Protein AF-A0A183J5F7-F1 (afdb_monomer)

Organism: NCBI:txid241478

Structure (mmCIF, N/CA/C/O backbone):
data_AF-A0A183J5F7-F1
#
_entry.id   AF-A0A183J5F7-F1
#
loop_
_atom_site.group_PDB
_atom_site.id
_atom_site.type_symbol
_atom_site.label_atom_id
_atom_site.label_alt_id
_atom_site.label_comp_id
_atom_site.label_asym_id
_atom_site.label_entity_id
_atom_site.label_seq_id
_atom_site.pdbx_PDB_ins_code
_atom_site.Cartn_x
_atom_site.Cartn_y
_atom_site.Cartn_z
_atom_site.occupancy
_atom_site.B_iso_or_equiv
_atom_site.auth_seq_id
_atom_site.auth_comp_id
_atom_site.auth_asym_id
_atom_site.auth_atom_id
_atom_site.pdbx_PDB_model_num
ATOM 1 N N . MET A 1 1 ? 5.095 -11.215 -53.837 1.00 51.06 1 MET A N 1
ATOM 2 C CA . MET A 1 1 ? 4.996 -9.741 -53.792 1.00 51.06 1 MET A CA 1
ATOM 3 C C . MET A 1 1 ? 6.179 -9.198 -53.001 1.00 51.06 1 MET A C 1
ATOM 5 O O . MET A 1 1 ? 6.298 -9.537 -51.830 1.00 51.06 1 MET A O 1
ATOM 9 N N . LEU A 1 2 ? 7.085 -8.440 -53.627 1.00 62.38 2 LEU A N 1
ATOM 10 C CA . LEU A 1 2 ? 8.135 -7.708 -52.907 1.00 62.38 2 LEU A CA 1
ATOM 11 C C . LEU A 1 2 ? 7.522 -6.406 -52.371 1.00 62.38 2 LEU A C 1
A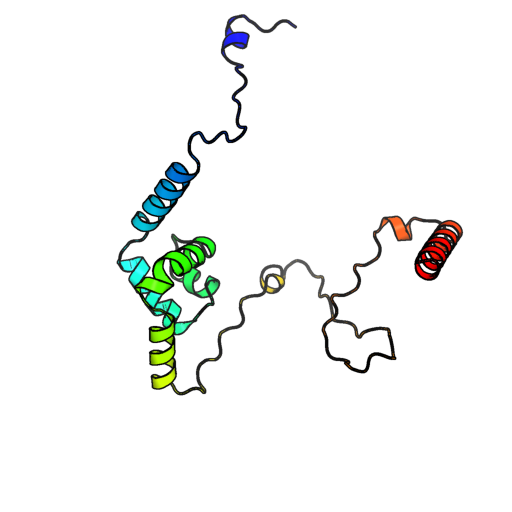TOM 13 O O . LEU A 1 2 ? 6.939 -5.656 -53.145 1.00 62.38 2 LEU A O 1
ATOM 17 N N . LEU A 1 3 ? 7.647 -6.144 -51.068 1.00 65.56 3 LEU A N 1
ATOM 18 C CA . LEU A 1 3 ? 7.227 -4.875 -50.455 1.00 65.56 3 LEU A CA 1
ATOM 19 C C . LEU A 1 3 ? 7.976 -3.687 -51.096 1.00 65.56 3 LEU A C 1
ATOM 21 O O . LEU A 1 3 ? 9.129 -3.840 -51.502 1.00 65.56 3 LEU A O 1
ATOM 25 N N . ASP A 1 4 ? 7.341 -2.516 -51.177 1.00 78.88 4 ASP A N 1
ATOM 26 C CA . ASP A 1 4 ? 7.950 -1.276 -51.685 1.00 78.88 4 ASP A CA 1
ATOM 27 C C . ASP A 1 4 ? 9.121 -0.800 -50.787 1.00 78.88 4 ASP A C 1
ATOM 29 O O . ASP A 1 4 ? 9.218 -1.164 -49.610 1.00 78.88 4 ASP A O 1
ATOM 33 N N . VAL A 1 5 ? 10.053 -0.005 -51.328 1.00 69.12 5 VAL A N 1
ATOM 34 C CA . VAL A 1 5 ? 11.266 0.464 -50.618 1.00 69.12 5 VAL A CA 1
ATOM 35 C C . VAL A 1 5 ? 10.905 1.262 -49.360 1.00 69.12 5 VAL A C 1
ATOM 37 O O . VAL A 1 5 ? 11.538 1.085 -48.316 1.00 69.12 5 VAL A O 1
ATOM 40 N N . LYS A 1 6 ? 9.837 2.070 -49.410 1.00 69.69 6 LYS A N 1
ATOM 41 C CA . LYS A 1 6 ? 9.319 2.781 -48.230 1.00 69.69 6 LYS A CA 1
ATOM 42 C C . LYS A 1 6 ? 8.724 1.824 -47.201 1.00 69.69 6 LYS A C 1
ATOM 44 O O . LYS A 1 6 ? 9.011 1.959 -46.015 1.00 69.69 6 LYS A O 1
ATOM 49 N N . SER A 1 7 ? 7.976 0.820 -47.653 1.00 65.38 7 SER A N 1
ATOM 50 C CA . SER A 1 7 ? 7.371 -0.208 -46.800 1.00 65.38 7 SER A CA 1
ATOM 51 C C . SER A 1 7 ? 8.413 -1.021 -46.021 1.00 65.38 7 SER A C 1
ATOM 53 O O . SER A 1 7 ? 8.205 -1.354 -44.856 1.00 65.38 7 SER A O 1
ATOM 55 N N . ARG A 1 8 ? 9.573 -1.306 -46.629 1.00 66.69 8 ARG A N 1
ATOM 56 C CA . ARG A 1 8 ? 10.692 -1.976 -45.938 1.00 66.69 8 ARG A CA 1
ATOM 57 C C . ARG A 1 8 ? 11.291 -1.134 -44.812 1.00 66.69 8 ARG A C 1
ATOM 59 O O . ARG A 1 8 ? 11.747 -1.690 -43.821 1.00 66.69 8 ARG A O 1
ATOM 66 N N . SER A 1 9 ? 11.291 0.191 -44.952 1.00 64.88 9 SER A N 1
ATOM 67 C CA . SER A 1 9 ? 11.815 1.090 -43.919 1.00 64.88 9 SER A CA 1
ATOM 68 C C . SER A 1 9 ? 10.828 1.314 -42.767 1.00 64.88 9 SER A C 1
ATOM 70 O O . SER A 1 9 ? 11.261 1.671 -41.670 1.00 64.88 9 SER A O 1
ATOM 72 N N . THR A 1 10 ? 9.525 1.120 -42.996 1.00 69.38 10 THR A N 1
ATOM 73 C CA . THR A 1 10 ? 8.477 1.292 -41.976 1.00 69.38 10 THR A CA 1
ATOM 74 C C . THR A 1 10 ? 8.264 0.041 -41.126 1.00 69.38 10 THR A C 1
ATOM 76 O O . THR A 1 10 ? 8.001 0.160 -39.933 1.00 69.38 10 THR A O 1
ATOM 79 N N . TRP A 1 11 ? 8.423 -1.160 -41.693 1.00 65.81 11 TRP A N 1
ATOM 80 C CA . TRP A 1 11 ? 8.333 -2.419 -40.944 1.00 65.81 11 TRP A CA 1
ATOM 81 C C . TRP A 1 11 ? 9.687 -2.820 -40.349 1.00 65.81 11 TRP A C 1
ATOM 83 O O . TRP A 1 11 ? 10.379 -3.700 -40.857 1.00 65.81 11 TRP A O 1
ATOM 93 N N . LYS A 1 12 ? 10.061 -2.170 -39.243 1.00 75.06 12 LYS A N 1
ATOM 94 C CA . LYS A 1 12 ? 11.193 -2.588 -38.405 1.00 75.06 12 LYS A CA 1
ATOM 95 C C . LYS A 1 12 ? 10.679 -3.456 -37.260 1.00 75.06 12 LYS A C 1
ATOM 97 O O . LYS A 1 12 ? 9.736 -3.070 -36.575 1.00 75.06 12 LYS A O 1
ATOM 102 N N . TYR A 1 13 ? 11.296 -4.619 -37.055 1.00 79.56 13 TYR A N 1
ATOM 103 C CA . TYR A 1 13 ? 11.014 -5.471 -35.901 1.00 79.56 13 TYR A CA 1
ATOM 104 C C . TYR A 1 13 ? 11.381 -4.715 -34.619 1.00 79.56 13 TYR A C 1
ATOM 106 O O . TYR A 1 13 ? 12.558 -4.484 -34.339 1.00 79.56 13 TYR A O 1
ATOM 114 N N . THR A 1 14 ? 10.373 -4.292 -33.861 1.00 77.62 14 THR A N 1
ATOM 115 C CA . THR A 1 14 ? 10.559 -3.748 -32.519 1.00 77.62 14 THR A CA 1
ATOM 116 C C . THR A 1 14 ? 10.642 -4.910 -31.544 1.00 77.62 14 THR A C 1
ATOM 118 O O . THR A 1 14 ? 9.686 -5.659 -31.340 1.00 77.62 14 THR A O 1
ATOM 121 N N . ASN A 1 15 ? 11.828 -5.098 -30.970 1.00 79.25 15 ASN A N 1
ATOM 122 C CA . ASN A 1 15 ? 12.042 -6.149 -29.996 1.00 79.25 15 ASN A CA 1
ATOM 123 C C . ASN A 1 15 ? 11.402 -5.738 -28.663 1.00 79.25 15 ASN A C 1
ATOM 125 O O . ASN A 1 15 ? 11.954 -4.930 -27.923 1.00 79.25 15 ASN A O 1
ATOM 129 N N . ASN A 1 16 ? 10.217 -6.278 -28.382 1.00 83.19 16 ASN A N 1
ATOM 130 C CA . ASN A 1 16 ? 9.460 -6.020 -27.153 1.00 83.19 16 ASN A CA 1
ATOM 131 C C . ASN A 1 16 ? 9.777 -7.057 -26.060 1.00 83.19 16 ASN A C 1
ATOM 133 O O . ASN A 1 16 ? 8.948 -7.345 -25.202 1.00 83.19 16 ASN A O 1
ATOM 137 N N . ASN A 1 17 ? 10.970 -7.649 -26.096 1.00 84.88 17 ASN A N 1
ATOM 138 C CA . ASN A 1 17 ? 11.425 -8.718 -25.205 1.00 84.88 17 ASN A CA 1
ATOM 139 C C . ASN A 1 17 ? 11.686 -8.278 -23.751 1.00 84.88 17 ASN A C 1
ATOM 141 O O . ASN A 1 17 ? 12.188 -9.078 -22.966 1.00 84.88 17 ASN A O 1
ATOM 145 N N . GLY A 1 18 ? 11.345 -7.039 -23.381 1.00 82.75 18 GLY A N 1
ATOM 146 C CA . GLY A 1 18 ? 11.437 -6.559 -22.000 1.00 82.75 18 GLY A CA 1
ATOM 147 C C . GLY A 1 18 ? 12.871 -6.484 -21.475 1.00 82.75 18 GLY A C 1
ATOM 148 O O . GLY A 1 18 ? 13.101 -6.719 -20.292 1.00 82.75 18 GLY A O 1
ATOM 149 N N . PHE A 1 19 ? 13.845 -6.210 -22.349 1.00 85.88 19 PHE A N 1
ATOM 150 C CA . PHE A 1 19 ? 15.239 -6.067 -21.940 1.00 85.88 19 PHE A CA 1
ATOM 151 C C . PHE A 1 19 ? 15.404 -4.846 -21.025 1.00 85.88 19 PHE A C 1
ATOM 153 O O . PHE A 1 19 ? 15.286 -3.707 -21.473 1.00 85.88 19 PHE A O 1
ATOM 160 N N . SER A 1 20 ? 15.697 -5.103 -19.752 1.00 84.88 20 SER A N 1
ATOM 161 C CA . SER A 1 20 ? 16.057 -4.082 -18.770 1.00 84.88 20 SER A CA 1
ATOM 162 C C . SER A 1 20 ? 17.577 -4.025 -18.632 1.00 84.88 20 SER A C 1
ATOM 164 O O . SER A 1 20 ? 18.205 -5.028 -18.291 1.00 84.88 20 SER A O 1
ATOM 166 N N . THR A 1 21 ? 18.163 -2.848 -18.858 1.00 86.50 21 THR A N 1
ATOM 167 C CA . THR A 1 21 ? 19.604 -2.594 -18.694 1.00 86.50 21 THR A CA 1
ATOM 168 C C . THR A 1 21 ? 20.037 -2.642 -17.229 1.00 86.50 21 THR A C 1
ATOM 170 O O . THR A 1 21 ? 21.055 -3.255 -16.922 1.00 86.50 21 THR A O 1
ATOM 173 N N . ASP A 1 22 ? 19.252 -2.040 -16.328 1.00 91.75 22 ASP A N 1
ATOM 174 C CA . ASP A 1 22 ? 19.454 -2.093 -14.876 1.00 91.75 22 ASP A CA 1
ATOM 175 C C . ASP A 1 22 ? 18.115 -2.308 -14.145 1.00 91.75 22 ASP A C 1
ATOM 177 O O . ASP A 1 22 ? 17.392 -1.349 -13.845 1.00 91.75 22 ASP A O 1
ATOM 181 N N . PRO A 1 23 ? 17.785 -3.572 -13.821 1.00 92.25 23 PRO A N 1
ATOM 182 C CA . PRO A 1 23 ? 16.541 -3.907 -13.135 1.00 92.25 23 PRO A CA 1
ATOM 183 C C . PRO A 1 23 ? 16.406 -3.268 -11.746 1.00 92.25 23 PRO A C 1
ATOM 185 O O . PRO A 1 23 ? 15.289 -3.072 -11.263 1.00 92.25 23 PRO A O 1
ATOM 188 N N . LEU A 1 24 ? 17.521 -2.966 -11.067 1.00 93.31 24 LEU A N 1
ATOM 189 C CA . LEU A 1 24 ? 17.484 -2.418 -9.713 1.00 93.31 24 LEU A CA 1
ATOM 190 C C . LEU A 1 24 ? 17.094 -0.941 -9.735 1.00 93.31 24 LEU A C 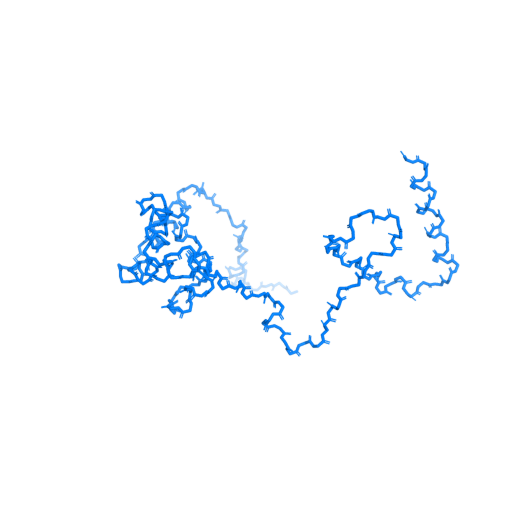1
ATOM 192 O O . LEU A 1 24 ? 16.210 -0.537 -8.976 1.00 93.31 24 LEU A O 1
ATOM 196 N N . ALA A 1 25 ? 17.724 -0.153 -10.608 1.00 93.19 25 ALA A N 1
ATOM 197 C CA . ALA A 1 25 ? 17.397 1.258 -10.777 1.00 93.19 25 ALA A CA 1
ATOM 198 C C . ALA A 1 25 ? 15.952 1.445 -11.263 1.00 93.19 25 ALA A C 1
ATOM 200 O O . ALA A 1 25 ? 15.225 2.278 -10.718 1.00 93.19 25 ALA A O 1
ATOM 201 N N . GLU A 1 26 ? 15.500 0.624 -12.218 1.00 90.69 26 GLU A N 1
ATOM 202 C CA . GLU A 1 26 ? 14.112 0.648 -12.689 1.00 90.69 26 GLU A CA 1
ATOM 203 C C . GLU A 1 26 ? 13.132 0.347 -11.545 1.00 90.69 26 GLU A C 1
ATOM 205 O O . GLU A 1 26 ? 12.176 1.093 -11.316 1.00 90.69 26 GLU A O 1
ATOM 210 N N . HIS A 1 27 ? 13.400 -0.697 -10.753 1.00 91.88 27 HIS A N 1
ATOM 211 C CA . HIS A 1 27 ? 12.557 -1.041 -9.612 1.00 91.88 27 HIS A CA 1
ATOM 212 C C . HIS A 1 27 ? 12.497 0.081 -8.565 1.00 91.88 27 HIS A C 1
ATOM 214 O O . HIS A 1 27 ? 11.419 0.401 -8.059 1.00 91.88 27 HIS A O 1
ATOM 220 N N . GLN A 1 28 ? 13.634 0.701 -8.243 1.00 93.00 28 GLN A N 1
ATOM 221 C CA . GLN A 1 28 ? 13.691 1.818 -7.298 1.00 93.00 28 GLN A CA 1
ATOM 222 C C . GLN A 1 28 ? 12.892 3.023 -7.799 1.00 93.00 28 GLN A C 1
ATOM 224 O O . GLN A 1 28 ? 12.075 3.561 -7.050 1.00 93.00 28 GLN A O 1
ATOM 229 N N . ALA A 1 29 ? 13.043 3.383 -9.076 1.00 91.69 29 ALA A N 1
ATOM 230 C CA . ALA A 1 29 ? 12.288 4.469 -9.691 1.00 91.69 29 ALA A CA 1
ATOM 231 C C . ALA A 1 29 ? 10.772 4.215 -9.637 1.00 91.69 29 ALA A C 1
ATOM 233 O O . ALA A 1 29 ? 10.005 5.114 -9.286 1.00 91.69 29 ALA A O 1
ATOM 234 N N . LEU A 1 30 ? 10.333 2.978 -9.898 1.00 91.06 30 LEU A N 1
ATOM 235 C CA . LEU A 1 30 ? 8.927 2.588 -9.765 1.00 91.06 30 LEU A CA 1
ATOM 236 C C . LEU A 1 30 ? 8.427 2.715 -8.321 1.00 91.06 30 LEU A C 1
ATOM 238 O O . LEU A 1 30 ? 7.320 3.209 -8.093 1.00 91.06 30 LEU A O 1
ATOM 242 N N . LEU A 1 31 ? 9.227 2.303 -7.334 1.00 91.69 31 LEU A N 1
ATOM 243 C CA . LEU A 1 31 ? 8.871 2.447 -5.921 1.00 91.69 31 LEU A CA 1
ATOM 244 C C . LEU A 1 31 ? 8.785 3.912 -5.486 1.00 91.69 31 LEU A C 1
ATOM 246 O O . LEU A 1 31 ? 7.904 4.262 -4.697 1.00 91.69 31 LEU A O 1
ATOM 250 N N . ASP A 1 32 ? 9.676 4.766 -5.972 1.00 90.12 32 ASP A N 1
ATOM 251 C CA . ASP A 1 32 ? 9.690 6.180 -5.611 1.00 90.12 32 ASP A CA 1
ATOM 252 C C . ASP A 1 32 ? 8.549 6.943 -6.281 1.00 90.12 32 ASP A C 1
ATOM 254 O O . ASP A 1 32 ? 7.817 7.665 -5.597 1.00 90.12 32 ASP A O 1
ATOM 258 N N . TYR A 1 33 ? 8.289 6.677 -7.564 1.00 90.94 33 TYR A N 1
ATOM 259 C CA . TYR A 1 33 ? 7.082 7.151 -8.238 1.00 90.94 33 TYR A CA 1
ATOM 260 C C . TYR A 1 33 ? 5.820 6.705 -7.491 1.00 90.94 33 TYR A C 1
ATOM 262 O O . TYR A 1 33 ? 4.928 7.515 -7.214 1.00 90.94 33 TYR A O 1
ATOM 270 N N . PHE A 1 34 ? 5.767 5.434 -7.078 1.00 91.25 34 PHE A N 1
ATOM 271 C CA . PHE A 1 34 ? 4.651 4.916 -6.299 1.00 91.25 34 PHE A CA 1
ATOM 272 C C . PHE A 1 34 ? 4.467 5.713 -5.005 1.00 91.25 34 PHE A C 1
ATOM 274 O O . PHE A 1 34 ? 3.358 6.174 -4.753 1.00 91.25 34 PHE A O 1
ATOM 281 N N . LYS A 1 35 ? 5.521 5.955 -4.213 1.00 86.50 35 LYS A N 1
ATOM 282 C CA . LYS A 1 35 ? 5.439 6.744 -2.964 1.00 86.50 35 LYS A CA 1
ATOM 283 C C . LYS A 1 35 ? 4.952 8.180 -3.189 1.00 86.50 35 LYS A C 1
ATOM 285 O O . LYS A 1 35 ? 4.192 8.681 -2.356 1.00 86.50 35 LYS A O 1
ATOM 290 N N . ILE A 1 36 ? 5.380 8.823 -4.277 1.00 88.94 36 ILE A N 1
ATOM 291 C CA . ILE A 1 36 ? 4.972 10.188 -4.653 1.00 88.94 36 ILE A CA 1
ATOM 292 C C . ILE A 1 36 ? 3.490 10.222 -5.039 1.00 88.94 36 ILE A C 1
ATOM 294 O O . ILE A 1 36 ? 2.782 11.159 -4.679 1.00 88.94 36 ILE A O 1
ATOM 298 N N . SER A 1 37 ? 2.992 9.171 -5.696 1.00 92.00 37 SER A N 1
ATOM 299 C CA . SER A 1 37 ? 1.588 9.075 -6.111 1.00 92.00 37 SER A CA 1
ATOM 300 C C . SER A 1 37 ? 0.578 9.054 -4.953 1.00 92.00 37 SER A C 1
ATOM 302 O O . SER A 1 37 ? -0.621 9.169 -5.212 1.00 92.00 37 SER A O 1
ATOM 304 N N . TRP A 1 38 ? 1.027 8.847 -3.707 1.00 92.62 38 TRP A N 1
ATOM 305 C CA . TRP A 1 38 ? 0.180 8.851 -2.513 1.00 92.62 38 TRP A CA 1
ATOM 306 C C . TRP A 1 38 ? 0.176 10.226 -1.855 1.00 92.62 38 TRP A C 1
ATOM 308 O O . TRP A 1 38 ? 1.143 10.629 -1.194 1.00 92.62 38 TRP A O 1
ATOM 318 N N . THR A 1 39 ? -0.957 10.908 -1.967 1.00 94.12 39 THR A N 1
ATOM 319 C CA . THR A 1 39 ? -1.187 12.193 -1.302 1.00 94.12 39 THR A CA 1
ATOM 320 C C . THR A 1 39 ? -1.294 12.017 0.220 1.00 94.12 39 THR A C 1
ATOM 322 O O . THR A 1 39 ? -1.675 10.945 0.701 1.00 94.12 39 THR A O 1
ATOM 325 N N . PRO A 1 40 ? -0.966 13.045 1.026 1.00 92.31 40 PRO A N 1
ATOM 326 C CA . PRO A 1 40 ? -1.101 12.964 2.482 1.00 92.31 40 PRO A CA 1
ATOM 327 C C . PRO A 1 40 ? -2.543 12.681 2.932 1.00 92.31 40 PRO A C 1
ATOM 329 O O . PRO A 1 40 ? -2.737 11.980 3.924 1.00 92.31 40 PRO A O 1
ATOM 332 N N . GLU A 1 41 ? -3.545 13.150 2.183 1.00 93.69 41 GLU A N 1
ATOM 333 C CA . GLU A 1 41 ? -4.951 12.877 2.494 1.00 93.69 41 GLU A CA 1
ATOM 334 C C . GLU A 1 41 ? -5.322 11.407 2.251 1.00 93.69 41 GLU A C 1
ATOM 336 O O . GLU A 1 41 ? -5.902 10.769 3.127 1.00 93.69 41 GLU A O 1
ATOM 341 N N . GLU A 1 42 ? -4.901 10.814 1.127 1.00 93.88 42 GLU A N 1
ATOM 342 C CA . GLU A 1 42 ? -5.097 9.378 0.870 1.00 93.88 42 GLU A CA 1
ATOM 343 C C . GLU A 1 42 ? -4.415 8.512 1.937 1.00 93.88 42 GLU A C 1
ATOM 345 O O . GLU A 1 42 ? -4.988 7.519 2.386 1.00 93.88 42 GLU A O 1
ATOM 350 N N . LYS A 1 43 ? -3.217 8.904 2.396 1.00 93.19 43 LYS A N 1
ATOM 351 C CA . LYS A 1 43 ? -2.508 8.219 3.492 1.00 93.19 43 LYS A CA 1
ATOM 352 C C . LYS A 1 43 ? -3.302 8.282 4.800 1.00 93.19 43 LYS A C 1
ATOM 354 O O . LYS A 1 43 ? -3.396 7.282 5.512 1.00 93.19 43 LYS A O 1
ATOM 359 N N . ARG A 1 44 ? -3.909 9.433 5.107 1.00 93.06 44 ARG A N 1
ATOM 360 C CA . ARG A 1 44 ? -4.748 9.622 6.299 1.00 93.06 44 ARG A CA 1
ATOM 361 C C . ARG A 1 44 ? -5.990 8.732 6.250 1.00 93.06 44 ARG A C 1
ATOM 363 O O . ARG A 1 44 ? -6.237 7.990 7.203 1.00 93.06 44 ARG A O 1
ATOM 370 N N . ILE A 1 45 ? -6.707 8.747 5.124 1.00 94.25 45 ILE A N 1
ATOM 371 C CA . ILE A 1 45 ? -7.885 7.900 4.881 1.00 94.25 45 ILE A CA 1
ATOM 372 C C . ILE A 1 45 ? -7.504 6.420 4.990 1.00 94.25 45 ILE A C 1
ATOM 374 O O . ILE A 1 45 ? -8.187 5.652 5.669 1.00 94.25 45 ILE A O 1
ATOM 378 N N . PHE A 1 46 ? -6.385 6.018 4.382 1.00 94.88 46 PHE A N 1
ATOM 379 C CA . PHE A 1 46 ? -5.892 4.646 4.451 1.00 94.88 46 PHE A CA 1
ATOM 380 C C . PHE A 1 46 ? -5.667 4.198 5.898 1.00 94.88 46 PHE A C 1
ATOM 382 O O . PHE A 1 46 ? -6.190 3.162 6.308 1.00 94.88 46 PHE A O 1
ATOM 389 N N . THR A 1 47 ? -4.937 4.981 6.695 1.00 92.62 47 THR A N 1
ATOM 390 C CA . THR A 1 47 ? -4.623 4.628 8.086 1.00 92.62 47 THR A CA 1
ATOM 391 C C . THR A 1 47 ? -5.875 4.575 8.959 1.00 92.62 47 THR A C 1
ATOM 393 O O . THR A 1 47 ? -6.023 3.652 9.765 1.00 92.62 47 THR A O 1
ATOM 396 N N . GLU A 1 48 ? -6.818 5.500 8.774 1.00 92.06 48 GLU A N 1
ATOM 397 C CA . GLU A 1 48 ? -8.091 5.494 9.497 1.00 92.06 48 GLU A CA 1
ATOM 398 C C . GLU A 1 48 ? -8.925 4.243 9.172 1.00 92.06 48 GLU A C 1
ATOM 400 O O . GLU A 1 48 ? -9.346 3.510 10.076 1.00 92.06 48 GLU A O 1
ATOM 405 N N . ARG A 1 49 ? -9.120 3.951 7.881 1.00 92.38 49 ARG A N 1
ATOM 406 C CA . ARG A 1 49 ? -9.896 2.788 7.424 1.00 92.38 49 ARG A CA 1
ATOM 407 C C . ARG A 1 49 ? -9.205 1.471 7.762 1.00 92.38 49 ARG A C 1
ATOM 409 O O . ARG A 1 49 ? -9.881 0.510 8.127 1.00 92.38 49 ARG A O 1
ATOM 416 N N . PHE A 1 50 ? -7.875 1.430 7.748 1.00 92.06 50 PHE A N 1
ATOM 417 C CA . PHE A 1 50 ? -7.100 0.270 8.184 1.00 92.06 50 PHE A CA 1
ATOM 418 C C . PHE A 1 50 ? -7.321 -0.044 9.670 1.00 92.06 50 PHE A C 1
ATOM 420 O O . PHE A 1 50 ? -7.457 -1.207 10.044 1.00 92.06 50 PHE A O 1
ATOM 427 N N . ILE A 1 51 ? -7.409 0.968 10.539 1.00 89.75 51 ILE A N 1
ATOM 428 C CA . ILE A 1 51 ? -7.703 0.756 11.966 1.00 89.75 51 ILE A CA 1
ATOM 429 C C . ILE A 1 51 ? -9.122 0.192 12.167 1.00 89.75 51 ILE A C 1
ATOM 431 O O . ILE A 1 51 ? -9.350 -0.576 13.105 1.00 89.75 51 ILE A O 1
ATOM 435 N N . GLN A 1 52 ? -10.068 0.551 11.295 1.00 87.25 52 GLN A N 1
ATOM 436 C CA . GLN A 1 52 ? -11.458 0.087 11.358 1.00 87.25 52 GLN A CA 1
ATOM 437 C C . GLN A 1 52 ? -11.626 -1.345 10.823 1.00 87.25 52 GLN A C 1
ATOM 439 O O . GLN A 1 52 ? -12.209 -2.186 11.506 1.00 87.25 52 GLN A O 1
ATOM 444 N N . HIS A 1 53 ? -11.108 -1.629 9.625 1.00 85.94 53 HIS A N 1
ATOM 445 C CA . HIS A 1 53 ? -11.336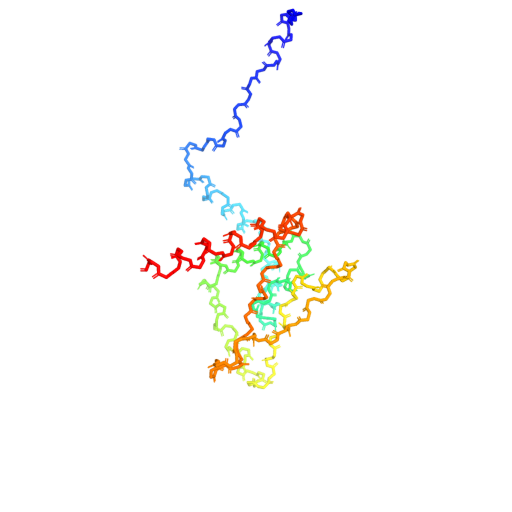 -2.891 8.907 1.00 85.94 53 HIS A CA 1
ATOM 446 C C . HIS A 1 53 ? -10.181 -3.899 9.024 1.00 85.94 53 HIS A C 1
ATOM 448 O O . HIS A 1 53 ? -10.327 -5.060 8.637 1.00 85.94 53 HIS A O 1
ATOM 454 N N . GLY A 1 54 ? -9.026 -3.483 9.543 1.00 87.25 54 GLY A N 1
ATOM 455 C CA . GLY A 1 54 ? -7.828 -4.309 9.626 1.00 87.25 54 GLY A CA 1
ATOM 456 C C . GLY A 1 54 ? -7.246 -4.629 8.247 1.00 87.25 54 GLY A C 1
ATOM 457 O O . GLY A 1 54 ? -7.085 -3.760 7.398 1.00 87.25 54 GLY A O 1
ATOM 458 N N . LYS A 1 55 ? -6.924 -5.907 8.015 1.00 88.31 55 LYS A N 1
ATOM 459 C CA . LYS A 1 55 ? -6.274 -6.388 6.778 1.00 88.31 55 LYS A CA 1
ATOM 460 C C . LYS A 1 55 ? -7.231 -6.581 5.592 1.00 88.31 55 LYS A C 1
ATOM 462 O O . LYS A 1 55 ? -6.851 -7.186 4.593 1.00 88.31 55 LYS A O 1
ATOM 467 N N . ASN A 1 56 ? -8.466 -6.102 5.689 1.00 90.00 56 ASN A N 1
ATOM 468 C CA . ASN A 1 56 ? -9.429 -6.177 4.597 1.00 90.00 56 ASN A CA 1
ATOM 469 C C . ASN A 1 56 ? -9.170 -5.058 3.583 1.00 90.00 56 ASN A C 1
ATOM 471 O O . ASN A 1 56 ? -9.881 -4.057 3.548 1.00 90.00 56 ASN A O 1
ATOM 475 N N . PHE A 1 57 ? -8.143 -5.235 2.750 1.00 91.31 57 PHE A N 1
ATOM 476 C CA . PHE A 1 57 ? -7.726 -4.231 1.764 1.00 91.31 57 PHE A CA 1
ATOM 477 C C . PHE A 1 57 ? -8.796 -3.938 0.707 1.00 91.31 57 PHE A C 1
ATOM 479 O O . PHE A 1 57 ? -8.852 -2.818 0.216 1.00 91.31 57 PHE A O 1
ATOM 486 N N . ALA A 1 58 ? -9.675 -4.899 0.403 1.00 90.38 58 ALA A N 1
ATOM 487 C CA . ALA A 1 58 ? -10.810 -4.676 -0.493 1.00 90.38 58 ALA A CA 1
ATOM 488 C C . ALA A 1 58 ? -11.764 -3.604 0.063 1.00 90.38 58 ALA A C 1
ATOM 490 O O . ALA A 1 58 ? -12.121 -2.674 -0.648 1.00 90.38 58 ALA A O 1
ATOM 491 N N . ALA A 1 59 ? -12.098 -3.677 1.357 1.00 89.50 59 ALA A N 1
ATOM 492 C CA . ALA A 1 59 ? -12.950 -2.684 2.011 1.00 89.50 59 ALA A CA 1
ATOM 493 C C . ALA A 1 59 ? -12.259 -1.316 2.113 1.00 89.50 59 ALA A C 1
ATOM 495 O O . ALA A 1 59 ? -12.900 -0.290 1.933 1.00 89.50 59 ALA A O 1
ATOM 496 N N . VAL A 1 60 ? -10.945 -1.290 2.364 1.00 91.88 60 VAL A N 1
ATOM 497 C CA . VAL A 1 60 ? -10.172 -0.036 2.404 1.00 91.88 60 VAL A CA 1
ATOM 498 C C . VAL A 1 60 ? -10.123 0.631 1.024 1.00 91.88 60 VAL A C 1
ATOM 500 O O . VAL A 1 60 ? -10.310 1.842 0.937 1.00 91.88 60 VAL A O 1
ATOM 503 N N . ALA A 1 61 ? -9.947 -0.147 -0.047 1.00 92.88 61 ALA A N 1
ATOM 504 C CA . ALA A 1 61 ? -9.905 0.359 -1.419 1.00 92.88 61 ALA A CA 1
ATOM 505 C C . ALA A 1 61 ? -11.225 1.018 -1.858 1.00 92.88 61 ALA A C 1
ATOM 507 O O . ALA A 1 61 ? -11.195 1.970 -2.628 1.00 92.88 61 ALA A O 1
ATOM 508 N N . MET A 1 62 ? -12.375 0.599 -1.314 1.00 91.38 62 MET A N 1
ATOM 509 C CA . MET A 1 62 ? -13.668 1.241 -1.607 1.00 91.38 62 MET A CA 1
ATOM 510 C C . MET A 1 62 ? -13.712 2.727 -1.217 1.00 91.38 62 MET A C 1
ATOM 512 O O . MET A 1 62 ? -14.480 3.488 -1.796 1.00 91.38 62 MET A O 1
ATOM 516 N N . TYR A 1 63 ? -12.891 3.152 -0.252 1.00 91.25 63 TYR A N 1
ATOM 517 C CA . TYR A 1 63 ? -12.798 4.551 0.177 1.00 91.25 63 TYR A CA 1
ATOM 518 C C . TYR A 1 63 ? -11.762 5.362 -0.619 1.00 91.25 63 TYR A C 1
ATOM 520 O O . TYR A 1 63 ? -11.643 6.567 -0.410 1.00 91.25 63 TYR A O 1
ATOM 528 N N . LEU A 1 64 ? -10.999 4.717 -1.505 1.00 92.75 64 LEU A N 1
ATOM 529 C CA . LEU A 1 64 ? -9.907 5.307 -2.277 1.00 92.75 64 LEU A CA 1
ATOM 530 C C . LEU A 1 64 ? -10.181 5.099 -3.777 1.00 92.75 64 LEU A C 1
ATOM 532 O O . LEU A 1 64 ? -9.662 4.159 -4.370 1.00 92.75 64 LEU A O 1
ATOM 536 N N . PRO A 1 65 ? -10.956 5.980 -4.436 1.00 88.25 65 PRO A N 1
ATOM 537 C CA . PRO A 1 65 ? -11.420 5.749 -5.808 1.00 88.25 65 PRO A CA 1
ATOM 538 C C . PRO A 1 65 ? -10.293 5.710 -6.851 1.00 88.25 65 PRO A C 1
ATOM 540 O O . PRO A 1 65 ? -10.460 5.141 -7.924 1.00 88.25 65 PRO A O 1
ATOM 543 N N . ARG A 1 66 ? -9.135 6.312 -6.550 1.00 90.62 66 ARG A N 1
ATOM 544 C CA . ARG A 1 66 ? -7.968 6.350 -7.447 1.00 90.62 66 ARG A CA 1
ATOM 545 C C . ARG A 1 66 ? -6.973 5.212 -7.216 1.00 90.62 66 ARG A C 1
ATOM 547 O O . ARG A 1 66 ? -5.991 5.136 -7.951 1.00 90.62 66 ARG A O 1
ATOM 554 N N . LYS A 1 67 ? -7.169 4.380 -6.187 1.00 91.56 67 LYS A N 1
ATOM 555 C CA . LYS A 1 67 ? -6.223 3.328 -5.794 1.00 91.56 67 LYS A CA 1
ATOM 556 C C . LYS A 1 67 ? -6.910 1.973 -5.805 1.00 91.56 67 LYS A C 1
ATOM 558 O O . LYS A 1 67 ? -8.001 1.795 -5.274 1.00 91.56 67 LYS A O 1
ATOM 563 N N . THR A 1 68 ? -6.239 0.992 -6.382 1.00 93.81 68 THR A N 1
ATOM 564 C CA . THR A 1 68 ? -6.737 -0.380 -6.429 1.00 93.81 68 THR A CA 1
ATOM 565 C C . THR A 1 68 ? -6.450 -1.120 -5.121 1.00 93.81 68 THR A C 1
ATOM 567 O O . THR A 1 68 ? -5.670 -0.683 -4.266 1.00 93.81 68 THR A O 1
ATOM 570 N N . THR A 1 69 ? -7.050 -2.301 -4.953 1.00 93.31 69 THR A N 1
ATOM 571 C CA . THR A 1 69 ? -6.717 -3.194 -3.833 1.00 93.31 69 THR A CA 1
ATOM 572 C C . THR A 1 69 ? -5.237 -3.589 -3.844 1.00 93.31 69 THR A C 1
ATOM 574 O O . THR A 1 69 ? -4.632 -3.683 -2.776 1.00 93.31 69 THR A O 1
ATOM 577 N N . ALA A 1 70 ? -4.641 -3.775 -5.028 1.00 93.12 70 ALA A N 1
ATOM 578 C CA . ALA A 1 70 ? -3.220 -4.081 -5.173 1.00 93.12 70 ALA A CA 1
ATOM 579 C C . ALA A 1 70 ? -2.345 -2.928 -4.658 1.00 93.12 70 ALA A C 1
ATOM 581 O O . ALA A 1 70 ? -1.437 -3.162 -3.859 1.00 93.12 70 ALA A O 1
ATOM 582 N N . ASP A 1 71 ? -2.695 -1.685 -5.000 1.00 93.25 71 ASP A N 1
ATOM 583 C CA . ASP A 1 71 ? -1.994 -0.495 -4.505 1.00 93.25 71 ASP A CA 1
ATOM 584 C C . ASP A 1 71 ? -2.079 -0.385 -2.980 1.00 93.25 71 ASP A C 1
ATOM 586 O O . ASP A 1 71 ? -1.084 -0.104 -2.315 1.00 93.25 71 ASP A O 1
ATOM 590 N N . CYS A 1 72 ? -3.250 -0.662 -2.397 1.00 93.94 72 CYS A N 1
ATOM 591 C CA . CYS A 1 72 ? -3.440 -0.662 -0.944 1.00 93.94 72 CYS A CA 1
ATOM 592 C C . CYS A 1 72 ? -2.547 -1.699 -0.240 1.00 93.94 72 CYS A C 1
ATOM 594 O O . CYS A 1 72 ? -1.989 -1.429 0.827 1.00 93.94 72 CYS A O 1
ATOM 596 N N . VAL A 1 73 ? -2.396 -2.889 -0.834 1.00 93.88 73 VAL A N 1
ATOM 597 C CA . VAL A 1 73 ? -1.495 -3.932 -0.327 1.00 93.88 73 VAL A CA 1
ATOM 598 C C . VAL A 1 73 ? -0.046 -3.469 -0.433 1.00 93.88 73 VAL A C 1
ATOM 600 O O . VAL A 1 73 ? 0.688 -3.531 0.554 1.00 93.88 73 VAL A O 1
ATOM 603 N N . GLN A 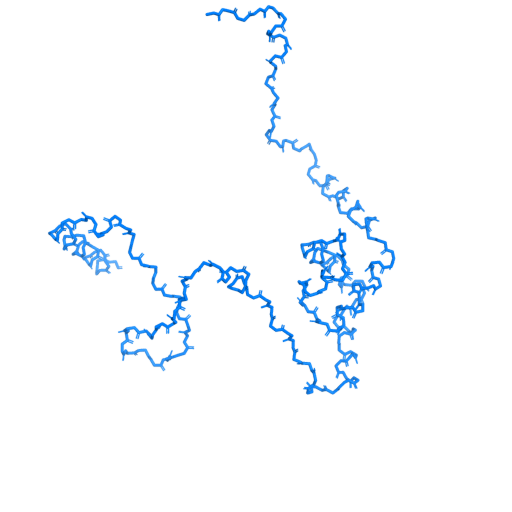1 74 ? 0.369 -2.970 -1.595 1.00 93.44 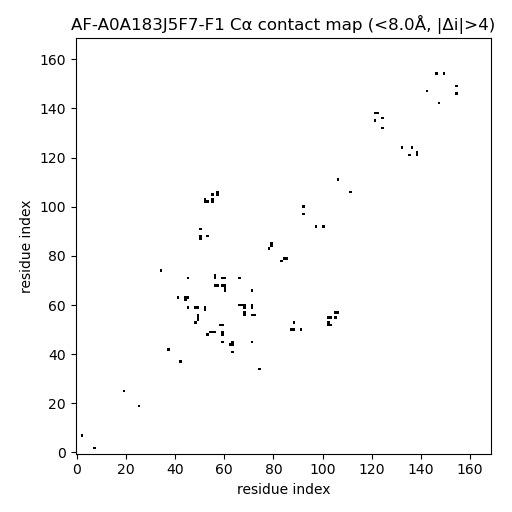74 GLN A N 1
ATOM 604 C CA . GLN A 1 74 ? 1.735 -2.507 -1.816 1.00 93.44 74 GLN A CA 1
ATOM 605 C C . GLN A 1 74 ? 2.106 -1.376 -0.851 1.00 93.44 74 GLN A C 1
ATOM 607 O O . GLN A 1 74 ? 3.129 -1.461 -0.167 1.00 93.44 74 GLN A O 1
ATOM 612 N N . PHE A 1 75 ? 1.229 -0.383 -0.700 1.00 94.12 75 PHE A N 1
ATOM 613 C CA . PHE A 1 75 ? 1.398 0.706 0.256 1.00 94.12 75 PHE A CA 1
ATOM 614 C C . PHE A 1 75 ? 1.570 0.189 1.686 1.00 94.12 75 PHE A C 1
ATOM 616 O O . PHE A 1 75 ? 2.541 0.552 2.350 1.00 94.12 75 PHE A O 1
ATOM 623 N N . TYR A 1 76 ? 0.723 -0.749 2.127 1.00 93.50 76 TYR A N 1
ATOM 624 C CA . TYR A 1 76 ? 0.856 -1.372 3.445 1.00 93.50 76 TYR A CA 1
ATOM 625 C C . TYR A 1 76 ? 2.246 -1.975 3.675 1.00 93.50 76 TYR A C 1
ATOM 627 O O . TYR A 1 76 ? 2.834 -1.776 4.737 1.00 93.50 76 TYR A O 1
ATOM 635 N N . TYR A 1 77 ? 2.800 -2.727 2.721 1.00 92.75 77 TYR A N 1
ATOM 636 C CA . TYR A 1 77 ? 4.108 -3.356 2.927 1.00 92.75 77 TYR A CA 1
ATOM 637 C C . TYR A 1 77 ? 5.256 -2.346 2.973 1.00 92.75 77 TYR A C 1
ATOM 639 O O . TYR A 1 77 ? 6.199 -2.568 3.740 1.00 92.75 77 TYR A O 1
ATOM 647 N N . LEU A 1 78 ? 5.142 -1.236 2.242 1.00 91.81 78 LEU A N 1
ATOM 648 C CA . LEU A 1 78 ? 6.120 -0.151 2.255 1.00 91.81 78 LEU A CA 1
ATOM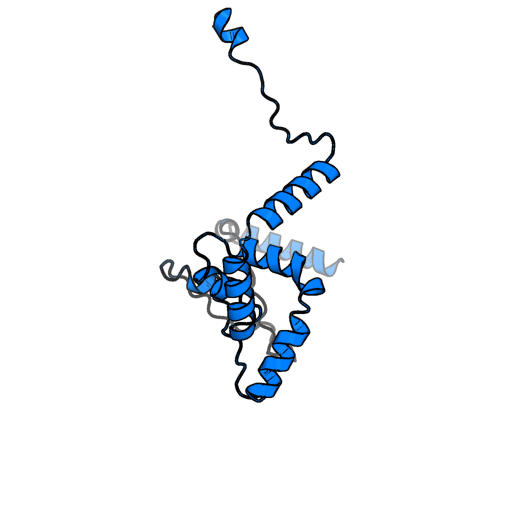 649 C C . LEU A 1 78 ? 6.104 0.628 3.582 1.00 91.81 78 LEU A C 1
ATOM 651 O O . LEU A 1 78 ? 7.166 0.926 4.124 1.00 91.81 78 LEU A O 1
ATOM 655 N N . THR A 1 79 ? 4.928 0.912 4.152 1.00 91.50 79 THR A N 1
ATOM 656 C CA . THR A 1 79 ? 4.788 1.806 5.322 1.00 91.50 79 THR A CA 1
ATOM 657 C C . THR A 1 79 ? 4.546 1.093 6.656 1.00 91.50 79 THR A C 1
ATOM 659 O O . THR A 1 79 ? 4.716 1.689 7.722 1.00 91.50 79 THR A O 1
ATOM 662 N N . LYS A 1 80 ? 4.224 -0.211 6.677 1.00 89.50 80 LYS A N 1
ATOM 663 C CA . LYS A 1 80 ? 3.853 -0.903 7.934 1.00 89.50 80 LYS A CA 1
ATOM 664 C C . LYS A 1 80 ? 4.899 -0.888 9.035 1.00 89.50 80 LYS A C 1
ATOM 666 O O . LYS A 1 80 ? 4.543 -1.052 10.206 1.00 89.50 80 LYS A O 1
ATOM 671 N N . LYS A 1 81 ? 6.176 -0.764 8.666 1.00 89.00 81 LYS A N 1
ATOM 672 C CA . LYS A 1 81 ? 7.289 -0.695 9.617 1.00 89.00 81 LYS A CA 1
ATOM 673 C C . LYS A 1 81 ? 7.480 0.725 10.156 1.00 89.00 81 LYS A C 1
ATOM 675 O O . LYS A 1 81 ? 7.676 0.858 11.361 1.00 89.00 81 LYS A O 1
ATOM 680 N N . SER A 1 82 ? 7.373 1.752 9.308 1.00 88.06 82 SER A N 1
ATOM 681 C CA . SER A 1 82 ? 7.536 3.156 9.707 1.00 88.06 82 SER A CA 1
ATOM 682 C C . SER A 1 82 ? 6.376 3.632 10.585 1.00 88.06 82 SER A C 1
ATOM 684 O O . SER A 1 82 ? 6.607 4.131 11.683 1.00 88.06 82 SER A O 1
ATOM 686 N N . GLU A 1 83 ? 5.130 3.380 10.173 1.00 84.19 83 GLU A N 1
ATOM 687 C CA . GLU A 1 83 ? 3.923 3.804 10.908 1.00 84.19 83 GLU A CA 1
ATOM 688 C C . GLU A 1 83 ? 3.527 2.847 12.047 1.00 84.19 83 GLU A C 1
ATOM 690 O O . GLU A 1 83 ? 2.689 3.166 12.891 1.00 84.19 83 GLU A O 1
ATOM 695 N N . LYS A 1 84 ? 4.151 1.663 12.117 1.00 88.69 84 LYS A N 1
ATOM 696 C CA . LYS A 1 84 ? 3.919 0.642 13.156 1.00 88.69 84 LYS A CA 1
ATOM 697 C C . LYS A 1 84 ? 2.434 0.260 13.291 1.00 88.69 84 LYS A C 1
ATOM 699 O O . LYS A 1 84 ? 1.901 0.192 14.402 1.00 88.69 84 LYS A O 1
ATOM 704 N N . TYR A 1 85 ? 1.770 -0.092 12.184 1.00 86.81 85 TYR A N 1
ATOM 705 C CA . TYR A 1 85 ? 0.330 -0.419 12.145 1.00 86.81 85 TYR A CA 1
ATOM 706 C C . TYR A 1 85 ? -0.138 -1.454 13.182 1.00 86.81 85 TYR A C 1
ATOM 708 O O . TYR A 1 85 ? -1.253 -1.359 13.693 1.00 86.81 85 TYR A O 1
ATOM 716 N N . LYS A 1 86 ? 0.707 -2.429 13.551 1.00 85.19 86 LYS A N 1
ATOM 717 C CA . LYS A 1 86 ? 0.385 -3.400 14.617 1.00 85.19 86 LYS A CA 1
ATOM 718 C C . LYS A 1 86 ? 0.100 -2.714 15.959 1.00 85.19 86 LYS A C 1
ATOM 720 O O . LYS A 1 86 ? -0.788 -3.143 16.693 1.00 85.19 86 LYS A O 1
ATOM 725 N N . ASN A 1 87 ? 0.829 -1.644 16.269 1.00 87.00 87 ASN A N 1
ATOM 726 C CA . ASN A 1 87 ? 0.655 -0.885 17.504 1.00 87.00 87 ASN A CA 1
ATOM 727 C C . ASN A 1 87 ? -0.638 -0.066 17.470 1.00 87.00 87 ASN A C 1
ATOM 729 O O . ASN A 1 87 ? -1.347 -0.021 18.475 1.00 87.00 87 ASN A O 1
ATOM 733 N N . LEU A 1 88 ? -0.967 0.532 16.320 1.00 85.88 88 LEU A N 1
ATOM 734 C CA . LEU A 1 88 ? -2.223 1.261 16.115 1.00 85.88 88 LEU A CA 1
ATOM 735 C C . LEU A 1 88 ? -3.434 0.339 16.294 1.00 85.88 88 LEU A C 1
ATOM 737 O O . LEU A 1 88 ? -4.333 0.646 17.077 1.00 85.88 88 LEU A O 1
ATOM 741 N N . LEU A 1 89 ? -3.398 -0.839 15.670 1.00 85.81 89 LEU A N 1
ATOM 742 C CA . LEU A 1 89 ? -4.463 -1.830 15.793 1.00 85.81 89 LEU A CA 1
ATOM 743 C C . LEU A 1 89 ? -4.616 -2.315 17.249 1.00 85.81 89 LEU A C 1
ATOM 745 O O . LEU A 1 89 ? -5.719 -2.347 17.790 1.00 85.81 89 LEU A O 1
ATOM 749 N N . ARG A 1 90 ? -3.500 -2.596 17.943 1.00 83.56 90 ARG A N 1
ATOM 750 C CA . ARG A 1 90 ? -3.513 -3.003 19.362 1.00 83.56 90 ARG A CA 1
ATOM 751 C C . ARG A 1 90 ? -4.108 -1.927 20.276 1.00 83.56 90 ARG A C 1
ATOM 753 O O . ARG A 1 90 ? -4.848 -2.259 21.202 1.00 83.56 90 ARG A O 1
ATOM 760 N N . ARG A 1 91 ? -3.797 -0.648 20.033 1.00 83.38 91 ARG A N 1
ATOM 761 C CA . ARG A 1 91 ? -4.376 0.486 20.776 1.00 83.38 91 ARG A CA 1
ATOM 762 C C . ARG A 1 91 ? -5.889 0.571 20.568 1.00 83.38 91 ARG A C 1
ATOM 764 O O . ARG A 1 91 ? -6.613 0.762 21.542 1.00 83.38 91 ARG A O 1
ATOM 771 N N . GLN A 1 92 ? -6.368 0.358 19.344 1.00 80.19 92 GLN A N 1
ATOM 772 C CA . GLN A 1 92 ? -7.800 0.364 19.041 1.00 80.19 92 GLN A CA 1
ATOM 773 C C . GLN A 1 92 ? -8.552 -0.791 19.720 1.00 80.19 92 GLN A C 1
ATOM 775 O O . GLN A 1 92 ? -9.602 -0.568 20.323 1.00 80.19 92 GLN A O 1
ATOM 780 N N . HIS A 1 93 ? -8.002 -2.009 19.692 1.00 73.56 93 HIS A N 1
ATOM 781 C CA . HIS A 1 93 ? -8.616 -3.165 20.359 1.00 73.56 93 HIS A CA 1
ATOM 782 C C . HIS A 1 93 ? -8.724 -2.996 21.877 1.00 73.56 93 HIS A C 1
ATOM 784 O O . HIS A 1 93 ? -9.718 -3.415 22.465 1.00 73.56 93 HIS A O 1
ATOM 790 N N . ARG A 1 94 ? -7.735 -2.352 22.516 1.00 73.06 94 ARG A N 1
ATOM 791 C CA . ARG A 1 94 ? -7.804 -2.036 23.953 1.00 73.06 94 ARG A CA 1
ATOM 792 C C . ARG A 1 94 ? -8.939 -1.068 24.278 1.00 73.06 94 ARG A C 1
ATOM 794 O O . ARG A 1 94 ? -9.588 -1.246 25.298 1.00 73.06 94 ARG A O 1
ATOM 801 N N . ARG A 1 95 ? -9.197 -0.081 23.413 1.00 67.81 95 ARG A N 1
ATOM 802 C CA . ARG A 1 95 ? -10.271 0.907 23.613 1.00 67.81 95 ARG A CA 1
ATOM 803 C C . ARG A 1 95 ? -11.667 0.329 23.408 1.00 67.81 95 ARG A C 1
ATOM 805 O O . ARG A 1 95 ? -12.582 0.708 24.122 1.00 67.81 95 ARG A O 1
ATOM 812 N N . ARG A 1 96 ? -11.837 -0.567 22.433 1.00 62.28 96 ARG A N 1
ATOM 813 C CA . ARG A 1 96 ? -13.153 -1.139 22.102 1.00 62.28 96 ARG A CA 1
ATOM 814 C C . ARG A 1 96 ? -13.492 -2.415 22.868 1.00 62.28 96 ARG A C 1
ATOM 816 O O . ARG A 1 96 ? -14.619 -2.870 22.777 1.00 62.28 96 ARG A O 1
ATOM 823 N N . GLY A 1 97 ? -12.556 -2.984 23.627 1.00 58.97 97 GLY A N 1
ATOM 824 C CA . GLY A 1 97 ? -12.735 -4.287 24.259 1.00 58.97 97 GLY A CA 1
ATOM 825 C C . GLY A 1 97 ? -12.684 -5.423 23.229 1.00 58.97 97 GLY A C 1
ATOM 826 O O . GLY A 1 97 ? -13.217 -5.332 22.124 1.00 58.97 97 GLY A O 1
ATOM 827 N N . SER A 1 98 ? -12.034 -6.529 23.596 1.00 57.28 98 SER A N 1
ATOM 828 C CA . SER A 1 98 ? -11.747 -7.683 22.721 1.00 57.28 98 SER A CA 1
ATOM 829 C C . SER A 1 98 ? -12.973 -8.248 21.965 1.00 57.28 98 SER A C 1
ATOM 831 O O . SER A 1 98 ? -12.835 -8.848 20.904 1.00 57.28 98 SER A O 1
ATOM 833 N N . ARG A 1 99 ? -14.194 -8.005 22.465 1.00 57.81 99 ARG A N 1
ATOM 834 C CA . ARG A 1 99 ? -15.456 -8.552 21.936 1.00 57.81 99 ARG A CA 1
ATOM 835 C C . ARG A 1 99 ? -15.978 -7.895 20.647 1.00 57.81 99 ARG A C 1
ATOM 837 O O . ARG A 1 99 ? -16.848 -8.477 20.006 1.00 57.81 99 ARG A O 1
ATOM 844 N N . PHE A 1 100 ? -15.469 -6.724 20.249 1.00 56.34 100 PHE A N 1
ATOM 845 C CA . PHE A 1 100 ? -16.035 -5.950 19.128 1.00 56.34 100 PHE A CA 1
ATOM 846 C C . PHE A 1 100 ? -15.257 -6.041 17.808 1.00 56.34 100 PHE A C 1
ATOM 848 O O . PHE A 1 100 ? -15.729 -5.532 16.793 1.00 56.34 100 PHE A O 1
ATOM 855 N N . TYR A 1 101 ? -14.092 -6.696 17.770 1.00 58.28 101 TYR A N 1
ATOM 856 C CA . TYR A 1 101 ? -13.408 -6.948 16.499 1.00 58.28 101 TYR A CA 1
ATOM 857 C C . TYR A 1 101 ? -13.862 -8.276 15.903 1.00 58.28 101 TYR A C 1
ATOM 859 O O . TYR A 1 101 ? -13.279 -9.328 16.155 1.00 58.28 101 TYR A O 1
ATOM 867 N N . LYS A 1 102 ? -14.909 -8.211 15.083 1.00 60.84 102 LYS A N 1
ATOM 868 C CA . LYS A 1 102 ? -15.205 -9.255 14.107 1.00 60.84 102 LYS A CA 1
ATOM 869 C C . LYS A 1 102 ? -14.643 -8.760 12.774 1.00 60.84 102 LYS A C 1
ATOM 871 O O . LYS A 1 102 ? -15.255 -7.867 12.189 1.00 60.84 102 LYS A O 1
ATOM 876 N N . PRO A 1 103 ? -13.464 -9.232 12.321 1.00 57.88 103 PRO A N 1
ATOM 877 C CA . PRO A 1 103 ? -12.989 -8.872 10.994 1.00 57.88 103 PRO A CA 1
ATOM 878 C C . PRO A 1 103 ? -14.073 -9.284 10.000 1.00 57.88 103 PRO A C 1
ATOM 880 O O . PRO A 1 103 ? -14.516 -10.434 10.018 1.00 57.88 103 PRO A O 1
ATOM 883 N N . LEU A 1 104 ? -14.539 -8.332 9.187 1.00 57.00 104 LEU A N 1
ATOM 884 C CA . LEU A 1 104 ? -15.489 -8.645 8.125 1.00 57.00 104 LEU A CA 1
ATOM 885 C C . LEU A 1 104 ? -14.874 -9.766 7.273 1.00 57.00 104 LEU A C 1
ATOM 887 O O . LEU A 1 104 ? -13.670 -9.705 6.996 1.00 57.00 104 LEU A O 1
ATOM 891 N N . PRO A 1 105 ? -15.636 -10.805 6.901 1.00 62.47 105 PRO A N 1
ATOM 892 C CA . PRO A 1 105 ? -15.137 -11.820 5.991 1.00 62.47 105 PRO A CA 1
ATOM 893 C C . PRO A 1 105 ? -14.619 -11.127 4.732 1.00 62.47 105 PRO A C 1
ATOM 895 O O . PRO A 1 105 ? -15.291 -10.249 4.190 1.00 62.47 105 PRO A O 1
ATOM 898 N N . MET A 1 106 ? -13.413 -11.482 4.289 1.00 57.00 106 MET A N 1
ATOM 899 C CA . MET A 1 106 ? -12.938 -11.042 2.981 1.00 57.00 106 MET A CA 1
ATOM 900 C C . MET A 1 106 ? -13.979 -11.499 1.949 1.00 57.00 106 MET A C 1
ATOM 902 O O . MET A 1 106 ? -14.337 -12.682 1.990 1.00 57.00 106 MET A O 1
ATOM 906 N N . PRO A 1 107 ? -14.493 -10.607 1.080 1.00 61.81 107 PRO A N 1
ATOM 907 C CA . PRO A 1 107 ? -15.431 -11.015 0.046 1.00 61.81 107 PRO A CA 1
ATOM 908 C C . PRO A 1 107 ? -14.766 -12.121 -0.767 1.00 61.81 107 PRO A C 1
ATOM 910 O O . PRO A 1 107 ? -13.654 -11.959 -1.277 1.00 61.81 107 PRO A O 1
ATOM 913 N N . LYS A 1 108 ? -15.398 -13.293 -0.785 1.00 61.31 108 LYS A N 1
ATOM 914 C CA . LYS A 1 108 ? -14.879 -14.435 -1.524 1.00 61.31 108 LYS A CA 1
ATOM 915 C C . LYS A 1 108 ? -15.092 -14.146 -3.001 1.00 61.31 108 LYS A C 1
ATOM 917 O O . LYS A 1 108 ? -16.103 -13.565 -3.377 1.00 61.31 108 LYS A O 1
ATOM 922 N N . LEU A 1 109 ? -14.175 -14.606 -3.848 1.00 52.56 109 LEU A N 1
ATOM 923 C CA . LEU A 1 109 ? -14.350 -14.542 -5.305 1.00 52.56 109 LEU A CA 1
ATOM 924 C C . LEU A 1 109 ? -15.683 -15.197 -5.746 1.00 52.56 109 LEU A C 1
ATOM 926 O O . LEU A 1 109 ? -16.286 -14.789 -6.729 1.00 52.56 109 LEU A O 1
ATOM 930 N N . GLU A 1 110 ? -16.166 -16.152 -4.944 1.00 56.22 110 GLU A N 1
ATOM 931 C CA . GLU A 1 110 ? -17.481 -16.807 -5.005 1.00 56.22 110 GLU A CA 1
ATOM 932 C C . GLU A 1 110 ? -18.667 -15.815 -5.015 1.00 56.22 110 GLU A C 1
ATOM 934 O O . GLU A 1 110 ? -19.679 -16.076 -5.656 1.00 56.22 110 GLU A O 1
ATOM 939 N N . ASP A 1 111 ? -18.557 -14.680 -4.315 1.00 54.62 111 ASP A N 1
ATOM 940 C CA . ASP A 1 111 ? -19.648 -13.713 -4.135 1.00 54.62 111 ASP A CA 1
ATOM 941 C C . ASP A 1 111 ? -19.743 -12.672 -5.262 1.00 54.62 111 ASP A C 1
ATOM 943 O O . ASP A 1 111 ? -20.765 -11.998 -5.372 1.00 54.62 111 ASP A O 1
ATOM 947 N N . ILE A 1 112 ? -18.708 -12.555 -6.103 1.00 55.78 112 ILE A N 1
ATOM 948 C CA . ILE A 1 112 ? -18.638 -11.604 -7.228 1.00 55.78 112 ILE A CA 1
ATOM 949 C C . ILE A 1 112 ? -19.260 -12.212 -8.505 1.00 55.78 112 ILE A C 1
ATOM 951 O O . ILE A 1 112 ? -19.730 -11.482 -9.367 1.00 55.78 112 ILE A O 1
ATOM 955 N N . ASN A 1 113 ? -19.346 -13.547 -8.590 1.00 45.69 113 ASN A N 1
ATOM 956 C CA . ASN A 1 113 ? -19.817 -14.302 -9.763 1.00 45.69 113 ASN A CA 1
ATOM 957 C C . ASN A 1 113 ? -21.194 -14.972 -9.558 1.00 45.69 113 ASN A C 1
ATOM 959 O O . ASN A 1 113 ? -21.437 -16.069 -10.071 1.00 45.69 113 ASN A O 1
ATOM 963 N N . LYS A 1 114 ? -22.109 -14.345 -8.804 1.00 43.91 114 LYS A N 1
ATOM 964 C CA . LYS A 1 114 ? -23.441 -14.920 -8.515 1.00 43.91 114 LYS A CA 1
ATOM 965 C C . LYS A 1 114 ? -24.375 -15.054 -9.728 1.00 43.91 114 LYS A C 1
ATOM 967 O O . LYS A 1 114 ? -25.362 -15.771 -9.615 1.00 43.91 114 LYS A O 1
ATOM 972 N N . ASP A 1 115 ? -24.012 -14.509 -10.888 1.00 47.03 115 ASP A N 1
ATOM 973 C CA . ASP A 1 115 ? -24.786 -14.668 -12.132 1.00 47.03 115 ASP A CA 1
ATOM 974 C C . ASP A 1 115 ? -24.402 -15.913 -12.958 1.00 47.03 115 ASP A C 1
ATOM 976 O O . ASP A 1 115 ? -24.961 -16.159 -14.023 1.00 47.03 115 ASP A O 1
ATOM 980 N N . SER A 1 116 ? -23.480 -16.753 -12.470 1.00 46.84 116 SER A N 1
ATOM 981 C CA . SER A 1 116 ? -23.105 -18.013 -13.132 1.00 46.84 116 SER A CA 1
ATOM 982 C C . SER A 1 116 ? -23.391 -19.209 -12.220 1.00 46.84 116 SER A C 1
ATOM 984 O O . SER A 1 116 ? -22.565 -19.638 -11.418 1.00 46.84 116 SER A O 1
ATOM 986 N N . GLY A 1 117 ? -24.626 -19.708 -12.294 1.00 43.28 117 GLY A N 1
ATOM 987 C CA . GLY A 1 117 ? -25.184 -20.721 -11.398 1.00 43.28 117 GLY A CA 1
ATOM 988 C C . GLY A 1 117 ? -24.490 -22.087 -11.424 1.00 43.28 117 GLY A C 1
ATOM 989 O O . GLY A 1 117 ? -24.971 -23.015 -12.063 1.00 43.28 117 GLY A O 1
ATOM 990 N N . LEU A 1 118 ? -23.430 -22.251 -10.631 1.00 42.50 118 LEU A N 1
ATOM 991 C CA . LEU A 1 118 ? -22.904 -23.552 -10.207 1.00 42.50 118 LEU A CA 1
ATOM 992 C C . LEU A 1 118 ? -22.465 -23.479 -8.737 1.00 42.50 118 LEU A C 1
ATOM 994 O O . LEU A 1 118 ? -21.321 -23.166 -8.408 1.00 42.50 118 LEU A O 1
ATOM 998 N N . ILE A 1 119 ? -23.394 -23.773 -7.827 1.00 44.66 119 ILE A N 1
ATOM 999 C CA . ILE A 1 119 ? -23.112 -23.885 -6.392 1.00 44.66 119 ILE A CA 1
ATOM 1000 C C . ILE A 1 119 ? -22.429 -25.238 -6.146 1.00 44.66 119 ILE A C 1
ATOM 1002 O O . ILE A 1 119 ? -23.084 -26.278 -6.108 1.00 44.66 119 ILE A O 1
ATOM 1006 N N . ALA A 1 120 ? -21.108 -25.235 -5.959 1.00 46.78 120 ALA A N 1
ATOM 1007 C CA . ALA A 1 120 ? -20.369 -26.412 -5.512 1.00 46.78 120 ALA A CA 1
ATOM 1008 C C . ALA A 1 120 ? -20.689 -26.696 -4.033 1.00 46.78 120 ALA A C 1
ATOM 1010 O O . ALA A 1 120 ? -20.092 -26.115 -3.123 1.00 46.78 120 ALA A O 1
ATOM 1011 N N . GLN A 1 121 ? -21.655 -27.577 -3.780 1.00 50.62 121 GLN A N 1
ATOM 1012 C CA . GLN A 1 121 ? -21.923 -28.084 -2.436 1.00 50.62 121 GLN A CA 1
ATOM 1013 C C . GLN A 1 121 ? -20.766 -28.992 -1.997 1.00 50.62 121 GLN A C 1
ATOM 1015 O O . GLN A 1 121 ? -20.346 -29.891 -2.723 1.00 50.62 121 GLN A O 1
ATOM 1020 N N . ALA A 1 122 ? -20.216 -28.736 -0.809 1.00 48.88 122 ALA A N 1
ATOM 1021 C CA . ALA A 1 122 ? -19.143 -29.544 -0.246 1.00 48.88 122 ALA A CA 1
ATOM 1022 C C . ALA A 1 122 ? -19.674 -30.942 0.112 1.00 48.88 122 ALA A C 1
ATOM 1024 O O . ALA A 1 122 ? -20.431 -31.086 1.070 1.00 48.88 122 ALA A O 1
ATOM 1025 N N . THR A 1 123 ? -19.272 -31.960 -0.644 1.00 55.72 123 THR A N 1
ATOM 1026 C CA . THR A 1 123 ? -19.553 -33.365 -0.336 1.00 55.72 123 THR A CA 1
ATOM 1027 C C . THR A 1 123 ? -18.555 -33.929 0.679 1.00 55.72 123 THR A C 1
ATOM 1029 O O . THR A 1 123 ? -17.409 -33.483 0.786 1.00 55.72 123 THR A O 1
ATOM 1032 N N . LEU A 1 124 ? -19.024 -34.894 1.473 1.00 55.81 124 LEU A N 1
ATOM 1033 C CA . LEU A 1 124 ? -18.231 -35.604 2.478 1.00 55.81 124 LEU A CA 1
ATOM 1034 C C . LEU A 1 124 ? -17.170 -36.498 1.815 1.00 55.81 124 LEU A C 1
ATOM 1036 O O . LEU A 1 124 ? -17.334 -36.945 0.681 1.00 55.81 124 LEU A O 1
ATOM 1040 N N . CYS A 1 125 ? -16.077 -36.757 2.538 1.00 53.50 125 CYS A N 1
ATOM 1041 C CA . CYS A 1 125 ? -15.011 -37.650 2.086 1.00 53.50 125 CYS A CA 1
ATOM 1042 C C . CYS A 1 125 ? -15.563 -39.078 1.879 1.00 53.50 125 CYS A C 1
ATOM 1044 O O . CYS A 1 125 ? -16.117 -39.630 2.830 1.00 53.50 125 CYS A O 1
ATOM 1046 N N . PRO A 1 126 ? -15.395 -39.700 0.695 1.00 58.25 126 PRO A N 1
ATOM 1047 C CA . PRO A 1 126 ? -15.912 -41.043 0.408 1.00 58.25 126 PRO A CA 1
ATOM 1048 C C . PRO A 1 126 ? -15.109 -42.173 1.074 1.00 58.25 126 PRO A C 1
ATOM 1050 O O . PRO A 1 126 ? -15.494 -43.335 0.990 1.00 58.25 126 PRO A O 1
ATOM 1053 N N . VAL A 1 127 ? -13.994 -41.861 1.742 1.00 53.72 127 VAL A N 1
ATOM 1054 C CA . VAL A 1 127 ? -13.186 -42.852 2.461 1.00 53.72 127 VAL A CA 1
ATOM 1055 C C . VAL A 1 127 ? -13.681 -42.938 3.905 1.00 53.72 127 VAL A C 1
ATOM 1057 O O . VAL A 1 127 ? -13.328 -42.115 4.751 1.00 53.72 127 VAL A O 1
ATOM 1060 N N . GLY A 1 128 ? -14.506 -43.951 4.180 1.00 53.78 128 GLY A N 1
ATOM 1061 C CA . GLY A 1 128 ? -15.163 -44.195 5.472 1.00 53.78 128 GLY A CA 1
ATOM 1062 C C . GLY A 1 128 ? -14.243 -44.551 6.649 1.00 53.78 128 GLY A C 1
ATOM 1063 O O . GLY A 1 128 ? -14.744 -44.911 7.707 1.00 53.78 128 GLY A O 1
ATOM 1064 N N . SER A 1 129 ? -12.918 -44.461 6.497 1.00 58.75 129 SER A N 1
ATOM 1065 C CA . SER A 1 129 ? -11.935 -44.777 7.546 1.00 58.75 129 SER A CA 1
ATOM 1066 C C . SER A 1 129 ? -11.188 -43.559 8.104 1.00 58.75 129 SER A C 1
ATOM 1068 O O . SER A 1 129 ? -10.341 -43.701 8.984 1.00 58.75 129 SER A O 1
ATOM 1070 N N . CYS A 1 130 ? -11.469 -42.344 7.625 1.00 52.38 130 CYS A N 1
ATOM 1071 C CA . CYS A 1 130 ? -10.755 -41.164 8.106 1.00 52.38 130 CYS A CA 1
ATOM 1072 C C . CYS A 1 130 ? -11.281 -40.711 9.479 1.00 52.38 130 CYS A C 1
ATOM 1074 O O . CYS A 1 130 ? -12.384 -40.176 9.591 1.00 52.38 130 CYS A O 1
ATOM 1076 N N . SER A 1 131 ? -10.454 -40.836 10.521 1.00 54.59 131 SER A N 1
ATOM 1077 C CA . SER A 1 131 ? -10.765 -40.415 11.899 1.00 54.59 131 SER A CA 1
ATOM 1078 C C . SER A 1 131 ? -10.961 -38.901 12.085 1.00 54.59 131 SER A C 1
ATOM 1080 O O . SER A 1 131 ? -11.320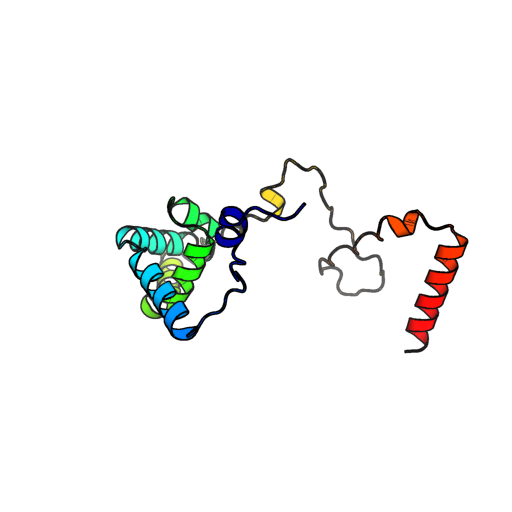 -38.440 13.165 1.00 54.59 131 SER A O 1
ATOM 1082 N N . THR A 1 132 ? -10.719 -38.092 11.050 1.00 55.09 132 THR A N 1
ATOM 1083 C CA . THR A 1 132 ? -10.715 -36.624 11.118 1.00 55.09 132 THR A CA 1
ATOM 1084 C C . THR A 1 132 ? -11.695 -36.028 10.102 1.00 55.09 132 THR A C 1
ATOM 1086 O O . THR A 1 132 ? -11.317 -35.343 9.154 1.00 55.09 132 THR A O 1
ATOM 1089 N N . ALA A 1 133 ? -12.994 -36.253 10.320 1.00 51.22 133 ALA A N 1
ATOM 1090 C CA . ALA A 1 133 ? -14.114 -35.871 9.443 1.00 51.22 133 ALA A CA 1
ATOM 1091 C C . ALA A 1 133 ? -14.326 -34.351 9.199 1.00 51.22 133 ALA A C 1
ATOM 1093 O O . ALA A 1 133 ? -15.401 -33.925 8.781 1.00 51.22 133 ALA A O 1
ATOM 1094 N N . ARG A 1 134 ? -13.333 -33.487 9.452 1.00 51.19 134 ARG A N 1
ATOM 1095 C CA . ARG A 1 134 ? -13.434 -32.030 9.246 1.00 51.19 134 ARG A CA 1
ATOM 1096 C C . ARG A 1 134 ? -12.167 -31.401 8.662 1.00 51.19 134 ARG A C 1
ATOM 1098 O O . ARG A 1 134 ? -11.695 -30.378 9.150 1.00 51.19 134 ARG A O 1
ATOM 1105 N N . ARG A 1 135 ? -11.646 -31.930 7.557 1.00 49.84 135 ARG A N 1
ATOM 1106 C CA . ARG A 1 135 ? -10.973 -31.063 6.576 1.00 49.84 135 ARG A CA 1
ATOM 1107 C C . ARG A 1 135 ? -11.857 -30.993 5.346 1.00 49.84 135 ARG A C 1
ATOM 1109 O O . ARG A 1 135 ? -12.229 -32.024 4.802 1.00 49.84 135 ARG A O 1
ATOM 1116 N N . ARG A 1 136 ? -12.205 -29.775 4.920 1.00 49.50 136 ARG A N 1
ATOM 1117 C CA . ARG A 1 136 ? -12.754 -29.532 3.582 1.00 49.50 136 ARG A CA 1
ATOM 1118 C C . ARG A 1 136 ? -11.680 -29.972 2.590 1.00 49.50 136 ARG A C 1
ATOM 1120 O O . ARG A 1 136 ? -10.770 -29.203 2.289 1.00 49.50 136 ARG A O 1
ATOM 1127 N N . VAL A 1 137 ? -11.727 -31.226 2.165 1.00 51.00 137 VAL A N 1
ATOM 1128 C CA . VAL A 1 137 ? -10.926 -31.682 1.035 1.00 51.00 137 VAL A CA 1
ATOM 1129 C C . VAL A 1 137 ? -11.497 -30.941 -0.167 1.00 51.00 137 VAL A C 1
ATOM 1131 O O . VAL A 1 137 ? -12.718 -30.874 -0.327 1.00 51.00 137 VAL A O 1
ATOM 1134 N N . ARG A 1 138 ? -10.641 -30.287 -0.961 1.00 49.09 138 ARG A N 1
ATOM 1135 C CA . ARG A 1 138 ? -11.107 -29.742 -2.241 1.00 49.09 138 ARG A CA 1
ATOM 1136 C C . ARG A 1 138 ? -11.727 -30.919 -2.997 1.00 49.09 138 ARG A C 1
ATOM 1138 O O . ARG A 1 138 ? -11.055 -31.950 -3.044 1.00 49.09 138 ARG A O 1
ATOM 1145 N N . PRO A 1 139 ? -12.957 -30.802 -3.530 1.00 52.22 139 PRO A N 1
ATOM 1146 C CA . PRO A 1 139 ? -13.550 -31.867 -4.324 1.00 52.22 139 PRO A CA 1
ATOM 1147 C C . PRO A 1 139 ? -12.502 -32.380 -5.304 1.00 52.22 139 PRO A C 1
ATOM 1149 O O . PRO A 1 139 ? -11.767 -31.566 -5.886 1.00 52.22 139 PRO A O 1
ATOM 1152 N N . SER A 1 140 ? -12.386 -33.703 -5.445 1.00 58.53 140 SER A N 1
ATOM 1153 C CA . SER A 1 140 ? -11.618 -34.235 -6.562 1.00 58.53 140 SER A CA 1
ATOM 1154 C C . SER A 1 140 ? -12.136 -33.528 -7.807 1.00 58.53 140 SER A C 1
ATOM 1156 O O . SER A 1 140 ? -13.347 -33.361 -7.989 1.00 58.53 140 SER A O 1
ATOM 1158 N N . ARG A 1 141 ? -11.213 -32.992 -8.610 1.00 63.69 141 ARG A N 1
ATOM 1159 C CA . ARG A 1 141 ? -11.611 -32.411 -9.888 1.00 63.69 141 ARG A CA 1
ATOM 1160 C C . ARG A 1 141 ? -12.403 -33.494 -10.610 1.00 63.69 141 ARG A C 1
ATOM 1162 O O . ARG A 1 141 ? -11.973 -34.650 -10.617 1.00 63.69 141 ARG A O 1
ATOM 1169 N N . THR A 1 142 ? -13.564 -33.137 -11.152 1.00 71.88 142 THR A N 1
ATOM 1170 C CA . THR A 1 142 ? -14.296 -34.059 -12.015 1.00 71.88 142 THR A CA 1
ATOM 1171 C C . THR A 1 142 ? -13.337 -34.541 -13.097 1.00 71.88 142 THR A C 1
ATOM 1173 O O . THR A 1 142 ? -12.478 -33.783 -13.563 1.00 71.88 142 THR A O 1
ATOM 1176 N N . LEU A 1 143 ? -13.425 -35.827 -13.439 1.00 77.62 143 LEU A N 1
ATOM 1177 C CA . LEU A 1 143 ? -12.575 -36.380 -14.484 1.00 77.62 143 LEU A CA 1
ATOM 1178 C C . LEU A 1 143 ? -12.757 -35.549 -15.767 1.00 77.62 143 LEU A C 1
ATOM 1180 O O . LEU A 1 143 ? -13.877 -35.095 -16.033 1.00 77.62 143 LEU A O 1
ATOM 1184 N N . PRO A 1 144 ? -11.680 -35.298 -16.536 1.00 80.88 144 PRO A N 1
ATOM 1185 C CA . PRO A 1 144 ? -11.760 -34.490 -17.748 1.00 80.88 144 PRO A CA 1
ATOM 1186 C C . PRO A 1 144 ? -12.891 -34.971 -18.674 1.00 80.88 144 PRO A C 1
ATOM 1188 O O . PRO A 1 144 ? -13.106 -36.177 -18.754 1.00 80.88 144 PRO A O 1
ATOM 1191 N N . PRO A 1 145 ? -13.564 -34.097 -19.447 1.00 80.19 145 PRO A N 1
ATOM 1192 C CA . PRO A 1 145 ? -14.662 -34.496 -20.342 1.00 80.19 145 PRO A CA 1
ATOM 1193 C C . PRO A 1 145 ? -14.303 -35.641 -21.301 1.00 80.19 145 PRO A C 1
ATOM 1195 O O . PRO A 1 145 ? -15.129 -36.502 -21.588 1.00 80.19 145 PRO A O 1
ATOM 1198 N N . LYS A 1 146 ? -13.034 -35.699 -21.730 1.00 83.38 146 LYS A N 1
ATOM 1199 C CA . LYS A 1 146 ? -12.483 -36.776 -22.567 1.00 83.38 146 LYS A CA 1
ATOM 1200 C C . LYS A 1 146 ? -12.564 -38.162 -21.912 1.00 83.38 146 LYS A C 1
ATOM 1202 O O . LYS A 1 146 ? -12.633 -39.149 -22.630 1.00 83.38 146 LYS A O 1
ATOM 1207 N N . TRP A 1 147 ? -12.588 -38.244 -20.580 1.00 81.19 147 TRP A N 1
ATOM 1208 C CA . TRP A 1 147 ? -12.741 -39.504 -19.850 1.00 81.19 147 TRP A CA 1
ATOM 1209 C C . TRP A 1 147 ? -14.084 -40.175 -20.149 1.00 81.19 147 TRP A C 1
ATOM 1211 O O . TRP A 1 147 ? -14.136 -41.373 -20.399 1.00 81.19 147 TRP A O 1
ATOM 1221 N N . TYR A 1 148 ? -15.166 -39.394 -20.195 1.00 81.75 148 TYR A N 1
ATOM 1222 C CA . TYR A 1 148 ? -16.511 -39.901 -20.482 1.00 81.75 148 TYR A CA 1
ATOM 1223 C C . TYR A 1 148 ? -16.721 -40.256 -21.959 1.00 81.75 148 TYR A C 1
ATOM 1225 O O . TYR 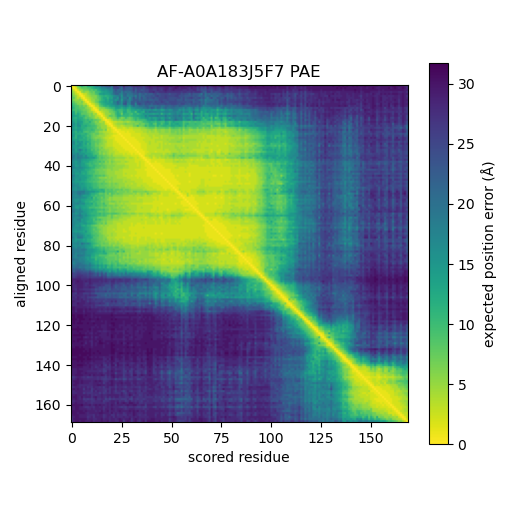A 1 148 ? -17.666 -40.966 -22.284 1.00 81.75 148 TYR A O 1
ATOM 1233 N N . ALA A 1 149 ? -15.837 -39.791 -22.846 1.00 86.56 149 ALA A N 1
ATOM 1234 C CA . ALA A 1 149 ? -15.860 -40.118 -24.269 1.00 86.56 149 ALA A CA 1
ATOM 1235 C C . ALA A 1 149 ? -15.176 -41.462 -24.602 1.00 86.56 149 ALA A C 1
ATOM 1237 O O . ALA A 1 149 ? -15.290 -41.938 -25.728 1.00 86.56 149 ALA A O 1
ATOM 1238 N N . LEU A 1 150 ? -14.455 -42.076 -23.654 1.00 84.06 150 LEU A N 1
ATOM 1239 C CA . LEU A 1 150 ? -13.777 -43.360 -23.856 1.00 84.06 150 LEU A CA 1
ATOM 1240 C C . LEU A 1 150 ? -14.761 -44.537 -23.754 1.00 84.06 150 LEU A C 1
ATOM 1242 O O . LEU A 1 150 ? -15.635 -44.564 -22.879 1.00 84.06 150 LEU A O 1
ATOM 1246 N N . GLN A 1 151 ? -14.564 -45.556 -24.597 1.00 88.69 151 GLN A N 1
ATOM 1247 C CA . GLN A 1 151 ? -15.248 -46.846 -24.459 1.00 88.69 151 GLN A CA 1
ATOM 1248 C C . GLN A 1 151 ? -14.948 -47.491 -23.096 1.00 88.69 151 GLN A C 1
ATOM 1250 O O . GLN A 1 151 ? -13.895 -47.263 -22.499 1.00 88.69 151 GLN A O 1
ATOM 1255 N N . GLU A 1 152 ? -15.890 -48.294 -22.599 1.00 83.56 152 GLU A N 1
ATOM 1256 C CA . GLU A 1 152 ? -15.811 -48.916 -21.270 1.00 83.56 152 GLU A CA 1
ATOM 1257 C C . GLU A 1 152 ? -14.551 -49.782 -21.108 1.00 83.56 152 GLU A C 1
ATOM 1259 O O . GLU A 1 152 ? -13.890 -49.722 -20.074 1.00 83.56 152 GLU A O 1
ATOM 1264 N N . ASP A 1 153 ? -14.152 -50.501 -22.159 1.00 87.56 153 ASP A N 1
ATOM 1265 C CA . ASP A 1 153 ? -12.969 -51.368 -22.140 1.00 87.56 153 ASP A CA 1
ATOM 1266 C C . ASP A 1 153 ? -11.665 -50.566 -22.024 1.00 87.56 153 ASP A C 1
ATOM 1268 O O . ASP A 1 153 ? -10.776 -50.917 -21.251 1.00 87.56 153 ASP A O 1
ATOM 1272 N N . GLN A 1 154 ? -11.587 -49.422 -22.710 1.00 85.06 154 GLN A N 1
ATOM 1273 C CA . GLN A 1 154 ? -10.446 -48.505 -22.629 1.00 85.06 154 GLN A CA 1
ATOM 1274 C C . GLN A 1 154 ? -10.328 -47.890 -21.228 1.00 85.06 154 GLN A C 1
ATOM 1276 O O . GLN A 1 154 ? -9.232 -47.762 -20.685 1.00 85.06 154 GLN A O 1
ATOM 1281 N N . ARG A 1 155 ? -11.466 -47.550 -20.607 1.00 86.19 155 ARG A N 1
ATOM 1282 C CA . ARG A 1 155 ? -11.497 -47.045 -19.226 1.00 86.19 155 ARG A CA 1
ATOM 1283 C C . ARG A 1 155 ? -11.028 -48.102 -18.226 1.00 86.19 155 ARG A C 1
ATOM 1285 O O . ARG A 1 155 ? -10.271 -47.769 -17.317 1.00 86.19 155 ARG A O 1
ATOM 1292 N N . ARG A 1 156 ? -11.432 -49.365 -18.402 1.00 84.19 156 ARG A N 1
ATOM 1293 C CA . ARG A 1 156 ? -11.026 -50.485 -17.535 1.00 84.19 156 ARG A CA 1
ATOM 1294 C C . ARG A 1 156 ? -9.527 -50.762 -17.596 1.00 84.19 156 ARG A C 1
ATOM 1296 O O . ARG A 1 156 ? -8.917 -50.896 -16.539 1.00 84.19 156 ARG A O 1
ATOM 1303 N N . LEU A 1 157 ? -8.945 -50.784 -18.796 1.00 87.00 157 LEU A N 1
ATOM 1304 C CA . LEU A 1 157 ? -7.505 -50.989 -18.987 1.00 87.00 157 LEU A CA 1
ATOM 1305 C C . LEU A 1 157 ? -6.687 -49.884 -18.315 1.00 87.00 157 LEU A C 1
ATOM 1307 O O . LEU A 1 157 ? -5.812 -50.179 -17.508 1.00 87.00 157 LEU A O 1
ATOM 1311 N N . LEU A 1 158 ? -7.051 -48.617 -18.541 1.00 84.31 158 LEU A N 1
ATOM 1312 C CA . LEU A 1 158 ? -6.389 -47.485 -17.886 1.00 84.31 158 LEU A CA 1
ATOM 1313 C C . LEU A 1 158 ? -6.492 -47.580 -16.357 1.00 84.31 158 LEU A C 1
ATOM 1315 O O . LEU A 1 158 ? -5.508 -47.375 -15.652 1.00 84.31 158 LEU A O 1
ATOM 1319 N N . CYS A 1 159 ? -7.665 -47.925 -15.816 1.00 82.44 159 CYS A N 1
ATOM 1320 C CA . CYS A 1 159 ? -7.826 -48.120 -14.374 1.00 82.44 159 CYS A CA 1
ATOM 1321 C C . CYS A 1 159 ? -6.966 -49.269 -13.822 1.00 82.44 159 CYS A C 1
ATOM 1323 O O . CYS A 1 159 ? -6.507 -49.175 -12.683 1.00 82.44 159 CYS A O 1
ATOM 1325 N N . GLN A 1 160 ? -6.753 -50.334 -14.598 1.00 84.81 160 GLN A N 1
ATOM 1326 C CA . GLN A 1 160 ? -5.903 -51.456 -14.215 1.00 84.81 160 GLN A CA 1
ATOM 1327 C C . GLN A 1 160 ? -4.418 -51.064 -14.227 1.00 84.81 160 GLN A C 1
ATOM 1329 O O . GLN A 1 160 ? -3.745 -51.257 -13.217 1.00 84.81 160 GLN A O 1
ATOM 1334 N N . GLU A 1 161 ? -3.940 -50.415 -15.290 1.00 86.81 161 GLU A N 1
ATOM 1335 C CA . GLU A 1 161 ? 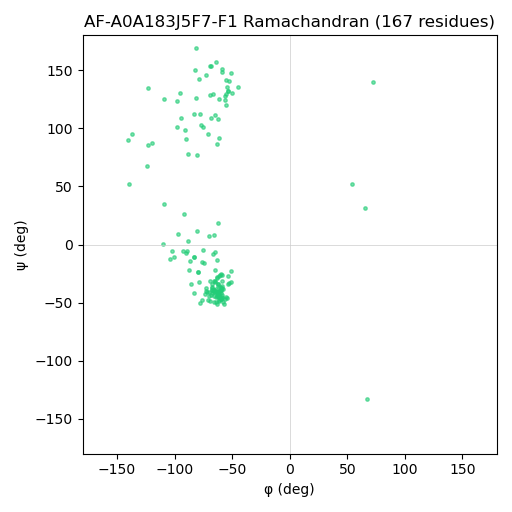-2.559 -49.919 -15.392 1.00 86.81 161 GLU A CA 1
ATOM 1336 C C . GLU A 1 161 ? -2.215 -48.936 -14.266 1.00 86.81 161 GLU A C 1
ATOM 1338 O O . GLU A 1 161 ? -1.186 -49.067 -13.602 1.00 86.81 161 GLU A O 1
ATOM 1343 N N . PHE A 1 162 ? -3.102 -47.974 -13.983 1.00 80.19 162 PHE A N 1
ATOM 1344 C CA . PHE A 1 162 ? -2.896 -47.036 -12.877 1.00 80.19 162 PHE A CA 1
ATOM 1345 C C . PHE A 1 162 ? -2.850 -47.745 -11.517 1.00 80.19 162 PHE A C 1
ATOM 1347 O O . PHE A 1 162 ? -2.110 -47.318 -10.631 1.00 80.19 162 PHE A O 1
ATOM 1354 N N . ARG A 1 163 ? -3.614 -48.829 -11.332 1.00 76.06 163 ARG A N 1
ATOM 1355 C CA . ARG A 1 163 ? -3.611 -49.616 -10.090 1.00 76.06 163 ARG A CA 1
ATOM 1356 C C . ARG A 1 163 ? -2.326 -50.425 -9.932 1.00 76.06 163 ARG A C 1
ATOM 1358 O O . ARG A 1 163 ? -1.782 -50.478 -8.832 1.00 76.06 163 ARG A O 1
ATOM 1365 N N . GLU A 1 164 ? -1.837 -51.018 -11.014 1.00 77.06 164 GLU A N 1
ATOM 1366 C CA . GLU A 1 164 ? -0.574 -51.761 -11.040 1.00 77.06 164 GLU A CA 1
ATOM 1367 C C . GLU A 1 164 ? 0.625 -50.824 -10.826 1.00 77.06 164 GLU A C 1
ATOM 1369 O O . GLU A 1 164 ? 1.520 -51.138 -10.045 1.00 77.06 164 GLU A O 1
ATOM 1374 N N . SER A 1 165 ? 0.600 -49.621 -11.407 1.00 74.38 165 SER A N 1
ATOM 1375 C CA . SER A 1 165 ? 1.639 -48.604 -11.202 1.00 74.38 165 SER A CA 1
ATOM 1376 C C . SER A 1 165 ? 1.723 -48.088 -9.762 1.00 74.38 165 SER A C 1
ATOM 1378 O O . SER A 1 165 ? 2.807 -47.705 -9.337 1.00 74.38 165 SER A O 1
ATOM 1380 N N . ILE A 1 166 ? 0.609 -48.040 -9.023 1.00 70.44 166 ILE A N 1
ATOM 1381 C CA . ILE A 1 166 ? 0.597 -47.621 -7.609 1.00 70.44 166 ILE A CA 1
ATOM 1382 C C . ILE A 1 166 ? 1.072 -48.754 -6.689 1.00 70.44 166 ILE A C 1
ATOM 1384 O O . ILE A 1 166 ? 1.661 -48.482 -5.653 1.00 70.44 166 ILE A O 1
ATOM 1388 N N . MET A 1 167 ? 0.804 -50.013 -7.046 1.00 64.56 167 MET A N 1
ATOM 1389 C CA . MET A 1 167 ? 1.192 -51.180 -6.241 1.00 64.56 167 MET A CA 1
ATOM 1390 C C . MET A 1 167 ? 2.666 -51.575 -6.412 1.00 64.56 167 MET A C 1
ATOM 1392 O O . MET A 1 167 ? 3.220 -52.219 -5.527 1.00 64.56 167 MET A O 1
ATOM 1396 N N . ASN A 1 168 ? 3.288 -51.207 -7.536 1.00 61.44 168 ASN A N 1
ATOM 1397 C CA . ASN A 1 168 ? 4.686 -51.517 -7.858 1.00 61.44 168 ASN A CA 1
ATOM 1398 C C . ASN A 1 168 ? 5.674 -50.373 -7.532 1.00 61.44 168 ASN A C 1
ATOM 1400 O O . ASN A 1 168 ? 6.834 -50.449 -7.939 1.00 61.44 168 ASN A O 1
ATOM 1404 N N . ALA A 1 169 ? 5.228 -49.321 -6.836 1.00 53.09 169 ALA A N 1
ATOM 1405 C CA . ALA A 1 169 ? 6.037 -48.185 -6.376 1.00 53.09 169 ALA A CA 1
ATOM 1406 C C . ALA A 1 169 ? 6.081 -48.138 -4.843 1.00 53.09 169 ALA A C 1
ATOM 1408 O O . ALA A 1 169 ? 7.149 -47.771 -4.304 1.00 53.09 169 ALA A O 1
#

Mean predicted aligned error: 17.74 Å

Foldseek 3Di:
DDDDPVRVVVDDDDPPVPDDPDPVVVVVVVVVVLVVVQDPVLVVLLLVVCLVQPPLLCSSVVVPVPDDSVSSVVVCVVCCVVVVSVVSNVVSCVVVPVPPDDRDPRPDPVNVPPVDDDDPDQDWDPPPPDPCRDDSDPPDPPDPPVLVVDDPVVNVVVVVVVVVVVVVD

Nearest PDB structures (foldseek):
  4czz-assembly1_B  TM=8.900E-01  e=2.305E-01  Homo sapiens
  2uxx-assembly1_B  TM=8.842E-01  e=2.917E-01  Homo sapiens
  5l3b-assembly1_B  TM=8.857E-01  e=4.152E-01  Homo sapiens
  2xas-assembly1_B  TM=8.816E-01  e=4.670E-01  Homo sapiens
  6w4k-assembly1_B  TM=7.355E-01  e=2.445E-01  Homo sapiens

Sequence (169 aa):
MLLDVKSRSTWKYTNNNGFSTDPLAEHQALLDYFKISWTPEEKRIFTERFIQHGKNFAAVAMYLPRKTTADCVQFYYLTKKSEKYKNLLRRQHRRRGSRFYKPLPMPKLEDINKDSGLIAQATLCPVGSCSTARRRVRPSRTLPPKWYALQEDQRRLLCQEFRESIMNA

InterPro domains:
  IPR001005 SANT/Myb domain [PF00249] (37-77)
  IPR001005 SANT/Myb domain [SM00717] (34-82)
  IPR009057 Homedomain-like superfamily [SSF46689] (37-85)
  IPR017884 SANT domain [PS51293] (38-84)
  IPR051571 Nuclear receptor corepressor [PTHR13992] (2-113)

Solvent-accessible surface area (backbone atoms only — not comparable to full-atom values): 10984 Å² total; per-residue (Å²): 133,84,77,52,77,69,54,59,70,68,66,64,90,76,85,80,80,74,86,65,94,52,64,64,62,54,50,50,51,53,52,51,52,52,58,65,73,54,48,74,65,58,52,50,53,49,54,56,39,34,63,74,49,49,89,40,39,66,68,44,24,74,79,32,91,93,44,50,45,66,53,50,51,52,50,45,72,73,42,41,73,81,74,35,49,71,58,57,42,53,55,50,43,66,74,63,40,82,88,69,76,71,71,73,78,73,85,50,75,74,71,79,49,72,91,60,92,72,85,82,74,87,73,78,79,87,63,92,79,62,93,66,91,79,66,89,66,75,73,77,74,74,77,58,75,70,62,78,72,49,55,70,67,60,51,50,50,53,55,47,53,56,50,52,57,62,74,77,106

pLDDT: mean 76.34, std 16.18, range [42.5, 94.88]

Radius of gyration: 27.71 Å; Cα contacts (8 Å, |Δi|>4): 55; chains: 1; bounding box: 45×65×78 Å

Secondary structure (DSSP, 8-state):
-PPPHHHHHH------S---S-HHHHHHHHHHHHHHTS-HHHHHHHHHHHHHHTT-HHHHHTT-TTS-HHHHHHHHHHHTTTTTHHHHHHHHHHHH-GGG--PPPPPPHHHH-TTS------PPPS-TT-S--------PPPPPHHHHTS-HHHHHHHHHHHHHHHHT-